Protein AF-A0A1Z8T190-F1 (afdb_monomer_lite)

Radius of gyration: 12.83 Å; chains: 1; bounding box: 28×22×32 Å

Structure (mmCIF, N/CA/C/O backbone):
data_AF-A0A1Z8T190-F1
#
_entry.id   AF-A0A1Z8T190-F1
#
loop_
_atom_site.group_PDB
_atom_site.id
_atom_site.type_symbol
_atom_site.label_atom_id
_atom_site.label_alt_id
_atom_site.label_comp_id
_atom_site.label_asym_id
_atom_site.label_entity_id
_atom_site.label_seq_id
_atom_site.pdbx_PDB_ins_code
_atom_site.Cartn_x
_atom_site.Cartn_y
_atom_site.Cartn_z
_atom_site.occupancy
_atom_site.B_iso_or_equiv
_atom_site.auth_seq_id
_atom_site.auth_comp_id
_atom_site.auth_asym_id
_atom_site.auth_atom_id
_atom_site.pdbx_PDB_model_num
ATOM 1 N N . MET A 1 1 ? 9.534 10.203 -5.421 1.00 53.69 1 MET A N 1
ATOM 2 C CA . MET A 1 1 ? 10.458 9.763 -4.363 1.00 53.69 1 MET A CA 1
ATOM 3 C C . MET A 1 1 ? 10.624 8.234 -4.509 1.00 53.69 1 MET A C 1
ATOM 5 O O . MET A 1 1 ? 10.247 7.732 -5.571 1.00 53.69 1 MET A O 1
ATOM 9 N N . ASN A 1 2 ? 11.392 7.540 -3.658 1.00 69.50 2 ASN A N 1
ATOM 10 C CA . ASN A 1 2 ? 11.840 6.146 -3.884 1.00 69.50 2 ASN A CA 1
ATOM 11 C C . ASN A 1 2 ? 10.807 5.132 -3.347 1.00 69.50 2 ASN A C 1
ATOM 13 O O . ASN A 1 2 ? 10.024 5.482 -2.469 1.00 69.50 2 ASN A O 1
ATOM 17 N N . LEU A 1 3 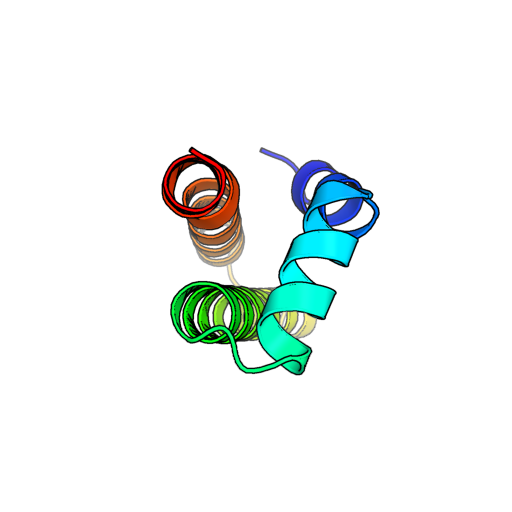? 10.819 3.888 -3.842 1.00 80.56 3 LEU A N 1
ATOM 18 C CA . LEU A 1 3 ? 9.991 2.779 -3.331 1.00 80.56 3 LEU A CA 1
ATOM 19 C C . LEU A 1 3 ? 10.089 2.625 -1.805 1.00 80.56 3 LEU A C 1
ATOM 21 O O . LEU A 1 3 ? 9.091 2.307 -1.169 1.00 80.56 3 LEU A O 1
ATOM 25 N N . GLU A 1 4 ? 11.258 2.945 -1.248 1.00 85.50 4 GLU A N 1
ATOM 26 C CA . GLU A 1 4 ? 11.552 2.959 0.189 1.00 85.50 4 GLU A CA 1
ATOM 27 C C . GLU A 1 4 ? 10.496 3.703 1.012 1.00 85.50 4 GLU A C 1
ATOM 29 O O . GLU A 1 4 ? 10.093 3.209 2.053 1.00 85.50 4 GLU A O 1
ATOM 34 N N . VAL A 1 5 ? 9.963 4.836 0.542 1.00 82.69 5 VAL A N 1
ATOM 35 C CA . VAL A 1 5 ? 8.984 5.597 1.342 1.00 82.69 5 VAL A CA 1
ATOM 36 C C . VAL A 1 5 ? 7.629 4.893 1.418 1.00 82.69 5 VAL A C 1
ATOM 38 O O . VAL A 1 5 ? 6.936 4.971 2.429 1.00 82.69 5 VAL A O 1
ATOM 41 N N . ILE A 1 6 ? 7.249 4.173 0.360 1.00 86.25 6 ILE A N 1
ATOM 42 C CA . ILE A 1 6 ? 6.027 3.361 0.364 1.00 86.25 6 ILE A CA 1
ATOM 43 C C . ILE A 1 6 ? 6.216 2.162 1.301 1.00 86.25 6 ILE A C 1
ATOM 45 O O . ILE A 1 6 ? 5.299 1.833 2.050 1.00 86.25 6 ILE A O 1
ATOM 49 N N . GLU A 1 7 ? 7.395 1.536 1.277 1.00 89.50 7 GLU A N 1
ATOM 50 C CA . GLU A 1 7 ? 7.749 0.419 2.162 1.00 89.50 7 GLU A CA 1
ATOM 51 C C . GLU A 1 7 ? 7.763 0.852 3.636 1.00 89.50 7 GLU A C 1
ATOM 53 O O . GLU A 1 7 ? 7.031 0.276 4.438 1.00 89.50 7 GLU A O 1
ATOM 58 N N . GLU A 1 8 ? 8.486 1.922 3.977 1.00 89.81 8 GLU A N 1
ATOM 59 C CA . GLU A 1 8 ? 8.538 2.491 5.332 1.00 89.81 8 GLU A CA 1
ATOM 60 C C . GLU A 1 8 ? 7.142 2.827 5.864 1.00 89.81 8 GLU A C 1
ATOM 62 O O . GLU A 1 8 ? 6.819 2.568 7.026 1.00 89.81 8 GLU A O 1
ATOM 67 N N . TRP A 1 9 ? 6.280 3.383 5.012 1.00 87.44 9 TRP A N 1
ATOM 68 C CA . TRP A 1 9 ? 4.918 3.698 5.415 1.00 87.44 9 TRP A CA 1
ATOM 69 C C . TRP A 1 9 ? 4.082 2.438 5.665 1.00 87.44 9 TRP A C 1
ATOM 71 O O . TRP A 1 9 ? 3.359 2.382 6.661 1.00 87.44 9 TRP A O 1
ATOM 81 N N . MET A 1 10 ? 4.205 1.409 4.821 1.00 89.75 10 MET A N 1
ATOM 82 C CA . MET A 1 10 ? 3.526 0.123 5.030 1.00 89.75 10 MET A CA 1
ATOM 83 C C . MET A 1 10 ? 4.004 -0.608 6.294 1.00 89.75 10 MET A C 1
ATOM 85 O O . MET A 1 10 ? 3.253 -1.399 6.861 1.00 89.75 10 MET A O 1
ATOM 89 N N . GLU A 1 11 ? 5.224 -0.342 6.750 1.00 92.94 11 GLU A N 1
ATOM 90 C CA . GLU A 1 11 ? 5.775 -0.887 7.996 1.00 92.94 11 GLU A CA 1
ATOM 91 C C . GLU A 1 11 ? 5.423 -0.044 9.237 1.00 92.94 11 GLU A C 1
ATOM 93 O O . GLU A 1 11 ? 5.699 -0.450 10.367 1.00 92.94 11 GLU A O 1
ATOM 98 N N . SER A 1 12 ? 4.787 1.118 9.057 1.00 91.75 12 SER A N 1
ATOM 99 C CA . SER A 1 12 ? 4.476 2.039 10.152 1.00 91.75 12 SER A CA 1
ATOM 100 C C . SER A 1 12 ? 3.293 1.590 11.022 1.00 91.75 12 SER A C 1
ATOM 102 O O . SER A 1 12 ? 2.318 0.994 10.555 1.00 91.75 12 SER A O 1
ATOM 104 N N . GLU A 1 13 ? 3.319 1.978 12.304 1.00 92.69 13 GLU A N 1
ATOM 105 C CA . GLU A 1 13 ? 2.183 1.787 13.222 1.00 92.69 13 GLU A CA 1
ATOM 106 C C . GLU A 1 13 ? 0.910 2.487 12.723 1.00 92.69 13 GLU A C 1
ATOM 108 O O . GLU A 1 13 ? -0.190 1.956 12.877 1.00 92.69 13 GLU A O 1
ATOM 113 N N . ILE A 1 14 ? 1.060 3.640 12.060 1.00 90.81 14 ILE A N 1
ATOM 114 C CA . ILE A 1 14 ? -0.053 4.402 11.479 1.00 90.81 14 ILE A CA 1
ATOM 115 C C . ILE A 1 14 ? -0.789 3.556 10.440 1.00 90.81 14 ILE A C 1
ATOM 117 O O . ILE A 1 14 ? -2.020 3.486 10.449 1.00 90.81 14 ILE A O 1
ATOM 121 N N . PHE A 1 15 ? -0.053 2.886 9.551 1.00 91.81 15 PHE A N 1
ATOM 122 C CA . PHE A 1 15 ? -0.673 2.029 8.549 1.00 91.81 15 PHE A CA 1
ATOM 123 C C . PHE A 1 15 ? -1.362 0.812 9.177 1.00 91.81 15 PHE A C 1
ATOM 125 O O . PHE A 1 15 ? -2.464 0.447 8.763 1.00 91.81 15 PHE A O 1
ATOM 132 N N . SER A 1 16 ? -0.772 0.230 10.222 1.00 94.44 16 SER A N 1
ATOM 133 C CA . SER A 1 16 ? -1.399 -0.854 10.991 1.00 94.44 16 SER A CA 1
ATOM 134 C C . SER A 1 16 ? -2.735 -0.425 11.620 1.00 94.44 16 SER A C 1
ATOM 136 O O . SER A 1 16 ? -3.743 -1.136 11.523 1.00 94.44 16 SER A O 1
ATOM 138 N N . GLU A 1 17 ? -2.796 0.778 12.198 1.00 94.44 17 GLU A N 1
ATOM 139 C CA . GLU A 1 17 ? -4.032 1.336 12.759 1.00 94.44 17 GLU A CA 1
ATOM 140 C C . GLU A 1 17 ? -5.093 1.573 11.674 1.00 94.44 17 GLU A C 1
ATOM 142 O O . GLU A 1 17 ? -6.268 1.239 11.854 1.00 94.44 17 GLU A O 1
ATOM 147 N N . VAL A 1 18 ? -4.683 2.109 10.525 1.00 93.94 18 VAL A N 1
ATOM 148 C CA . VAL A 1 18 ? -5.551 2.333 9.361 1.00 93.94 18 VAL A CA 1
ATOM 149 C C . VAL A 1 18 ? -6.160 1.020 8.871 1.00 93.94 18 VAL A C 1
ATOM 151 O O . VAL A 1 18 ? -7.371 0.958 8.646 1.00 93.94 18 VAL A O 1
ATOM 154 N N . CYS A 1 19 ? -5.358 -0.041 8.772 1.00 94.94 19 CYS A N 1
ATOM 155 C CA . CYS A 1 19 ? -5.833 -1.381 8.433 1.00 94.94 19 CYS A CA 1
ATOM 156 C C . CYS A 1 19 ? -6.813 -1.918 9.486 1.00 94.94 19 CYS A C 1
ATOM 158 O O . CYS A 1 19 ? -7.898 -2.372 9.134 1.00 94.94 19 CYS A O 1
ATOM 160 N N . THR A 1 20 ? -6.511 -1.762 10.776 1.00 96.88 20 THR A N 1
ATOM 161 C CA . THR A 1 20 ? -7.404 -2.188 11.871 1.00 96.88 20 THR A CA 1
ATOM 162 C C . THR A 1 20 ? -8.763 -1.470 11.816 1.00 96.88 20 THR A C 1
ATOM 164 O O . THR A 1 20 ? -9.830 -2.076 11.977 1.00 96.88 20 THR A O 1
ATOM 167 N N . LYS A 1 21 ? -8.764 -0.159 11.544 1.00 95.88 21 LYS A N 1
ATOM 168 C CA . LYS A 1 21 ? -9.992 0.634 11.354 1.00 95.88 21 LYS A CA 1
ATOM 169 C C . LYS A 1 21 ? -10.763 0.208 10.101 1.00 95.88 21 LYS A C 1
ATOM 171 O O . LYS A 1 21 ? -11.991 0.154 10.124 1.00 95.88 21 LYS A O 1
ATOM 176 N N . ALA A 1 22 ? -10.067 -0.129 9.019 1.00 96.38 22 ALA A N 1
ATOM 177 C CA . ALA A 1 22 ? -10.696 -0.670 7.819 1.00 96.38 22 ALA A CA 1
ATOM 178 C C . ALA A 1 22 ? -11.377 -2.025 8.089 1.00 96.38 22 ALA A C 1
ATOM 180 O O . ALA A 1 22 ? -12.544 -2.204 7.737 1.00 96.38 22 ALA A O 1
ATOM 181 N N . GLU A 1 23 ? -10.683 -2.950 8.753 1.00 96.75 23 GLU A N 1
ATOM 182 C CA . GLU A 1 23 ? -11.164 -4.304 9.068 1.00 96.75 23 GLU A CA 1
ATOM 183 C C . GLU A 1 23 ? -12.342 -4.306 10.048 1.00 96.75 23 GLU A C 1
ATOM 185 O O . GLU A 1 23 ? -13.259 -5.116 9.921 1.00 96.75 23 GLU A O 1
ATOM 190 N N . SER A 1 24 ? -12.367 -3.354 10.983 1.00 96.94 24 SER A N 1
ATOM 191 C CA . SER A 1 24 ? -13.507 -3.136 11.886 1.00 96.94 24 SER A CA 1
ATOM 192 C C . SER A 1 24 ? -14.729 -2.495 11.208 1.00 96.94 24 SER A C 1
ATOM 194 O O . SER A 1 24 ? -15.765 -2.318 11.850 1.00 96.94 24 SER A O 1
ATOM 196 N N . GLY A 1 25 ? -14.646 -2.178 9.912 1.00 94.25 25 GLY A N 1
ATOM 197 C CA . GLY A 1 25 ? -15.768 -1.684 9.115 1.00 94.25 25 GLY A CA 1
ATOM 198 C C . GLY A 1 25 ? -15.899 -0.162 9.064 1.00 94.25 25 GLY A C 1
ATOM 199 O O . GLY A 1 25 ? -16.934 0.340 8.616 1.00 94.25 25 GLY A O 1
ATOM 200 N N . VAL A 1 26 ? -14.881 0.603 9.479 1.00 95.81 26 VAL A N 1
ATOM 201 C CA . VAL A 1 26 ? -14.914 2.066 9.358 1.00 95.81 26 VAL A CA 1
ATOM 202 C C . VAL A 1 26 ? -14.735 2.455 7.886 1.00 95.81 26 VAL A C 1
ATOM 204 O O . VAL A 1 26 ? -13.634 2.412 7.332 1.00 95.81 26 VAL A O 1
ATOM 207 N N . TYR A 1 27 ? -15.843 2.845 7.247 1.00 94.19 27 TYR A N 1
ATOM 208 C CA . TYR A 1 27 ? -15.963 3.008 5.791 1.00 94.19 27 TYR A CA 1
ATOM 209 C C . TYR A 1 27 ? -14.834 3.819 5.142 1.00 94.19 27 TYR A C 1
ATOM 211 O O . TYR A 1 27 ? -14.287 3.411 4.121 1.00 94.19 27 TYR A O 1
ATOM 219 N N . GLN A 1 28 ? -14.475 4.960 5.723 1.00 94.31 28 GLN A N 1
ATOM 220 C CA . GLN A 1 28 ? -13.447 5.852 5.182 1.00 94.31 28 GLN A CA 1
ATOM 221 C C . GLN A 1 28 ? -12.053 5.205 5.136 1.00 94.31 28 GLN A C 1
ATOM 223 O O . GLN A 1 28 ? -11.369 5.306 4.119 1.00 94.31 28 GLN A O 1
ATOM 228 N N . PHE A 1 29 ? -11.683 4.447 6.173 1.00 94.88 29 PHE A N 1
ATOM 229 C CA . PHE A 1 29 ? -10.426 3.697 6.211 1.00 94.88 29 PHE A CA 1
ATOM 230 C C . PHE A 1 29 ? -10.472 2.509 5.247 1.00 94.88 29 PHE A C 1
ATOM 232 O O . PHE A 1 29 ? -9.529 2.302 4.490 1.00 94.88 29 PHE A O 1
ATOM 239 N N . ALA A 1 30 ? -11.596 1.788 5.179 1.00 95.25 30 ALA A N 1
ATOM 240 C CA . ALA A 1 30 ? -11.773 0.700 4.215 1.00 95.25 30 ALA A CA 1
ATOM 241 C C . ALA A 1 30 ? -11.676 1.186 2.759 1.00 95.25 30 ALA A C 1
ATOM 243 O O . ALA A 1 30 ? -11.024 0.558 1.923 1.00 95.25 30 ALA A O 1
ATOM 244 N N . ARG A 1 31 ? -12.286 2.335 2.445 1.00 94.88 31 ARG A N 1
ATOM 245 C CA . ARG A 1 31 ? -12.192 2.972 1.127 1.00 94.88 31 ARG A CA 1
ATOM 246 C C . ARG A 1 31 ? -10.748 3.335 0.789 1.00 94.88 31 ARG A C 1
ATOM 248 O O . ARG A 1 31 ? -10.311 3.056 -0.327 1.00 94.88 31 ARG A O 1
ATOM 255 N N . PHE A 1 32 ? -10.033 3.937 1.735 1.00 94.12 32 PHE A N 1
ATOM 256 C CA . PHE A 1 32 ? -8.633 4.301 1.561 1.00 94.12 32 PHE A CA 1
ATOM 257 C C . PHE A 1 32 ? -7.750 3.066 1.324 1.00 94.12 32 PHE A C 1
ATOM 259 O O . PHE A 1 32 ? -7.062 3.009 0.306 1.00 94.12 32 PHE A O 1
ATOM 266 N N . VAL A 1 33 ? -7.837 2.040 2.181 1.00 94.62 33 VAL A N 1
ATOM 267 C CA . VAL A 1 33 ? -7.053 0.798 2.047 1.00 94.62 33 VAL A CA 1
ATOM 268 C C . VAL A 1 33 ? -7.302 0.140 0.690 1.00 94.62 33 VAL A C 1
ATOM 270 O O . VAL A 1 33 ? -6.354 -0.201 -0.013 1.00 94.62 33 VAL A O 1
ATOM 273 N N . ASN A 1 34 ? -8.560 0.036 0.253 1.00 95.06 34 ASN A N 1
ATOM 274 C CA . ASN A 1 34 ? -8.886 -0.537 -1.057 1.00 95.06 34 ASN A CA 1
ATOM 275 C C . ASN A 1 34 ? -8.258 0.246 -2.219 1.00 95.06 34 ASN A C 1
ATOM 277 O O . ASN A 1 34 ? -7.753 -0.351 -3.176 1.00 95.06 34 ASN A O 1
ATOM 281 N N . LYS A 1 35 ? -8.273 1.581 -2.146 1.00 95.00 35 LYS A N 1
ATOM 282 C CA . LYS A 1 35 ? -7.666 2.446 -3.162 1.00 95.00 35 LYS A CA 1
ATOM 283 C C . LYS A 1 35 ? -6.144 2.299 -3.173 1.00 95.00 35 LYS A C 1
ATOM 285 O O . LYS A 1 35 ? -5.575 2.060 -4.235 1.00 95.00 35 LYS A O 1
ATOM 290 N N . PHE A 1 36 ? -5.510 2.361 -2.003 1.00 94.19 36 PHE A N 1
ATOM 291 C CA . PHE A 1 36 ? -4.070 2.172 -1.845 1.00 94.19 36 PHE A CA 1
ATOM 292 C C . PHE A 1 36 ? -3.617 0.817 -2.408 1.00 94.19 36 PHE A C 1
ATOM 294 O O . PHE A 1 36 ? -2.731 0.762 -3.259 1.00 94.19 36 PHE A O 1
ATOM 301 N N . MET A 1 37 ? -4.292 -0.273 -2.027 1.00 94.81 37 MET A N 1
ATOM 302 C CA . MET A 1 37 ? -3.966 -1.619 -2.508 1.00 94.81 37 MET A CA 1
ATOM 303 C C . MET A 1 37 ? -4.148 -1.767 -4.022 1.00 94.81 37 MET A C 1
ATOM 305 O O . MET A 1 37 ? -3.347 -2.441 -4.670 1.00 94.81 37 MET A O 1
ATOM 309 N N . SER A 1 38 ? -5.158 -1.115 -4.604 1.00 96.56 38 SER A N 1
ATOM 310 C CA . SER A 1 38 ? -5.368 -1.117 -6.057 1.00 96.56 38 SER A CA 1
ATOM 311 C C . SER A 1 38 ? -4.208 -0.438 -6.793 1.00 96.56 38 SER A C 1
ATOM 313 O O . SER A 1 38 ? -3.664 -0.992 -7.749 1.00 96.56 38 SER A O 1
ATOM 315 N N . GLU A 1 39 ? -3.772 0.733 -6.325 1.00 95.44 39 GLU A N 1
ATOM 316 C CA . GLU A 1 39 ? -2.631 1.443 -6.914 1.00 95.44 39 GLU A CA 1
ATOM 317 C C . GLU A 1 39 ? -1.304 0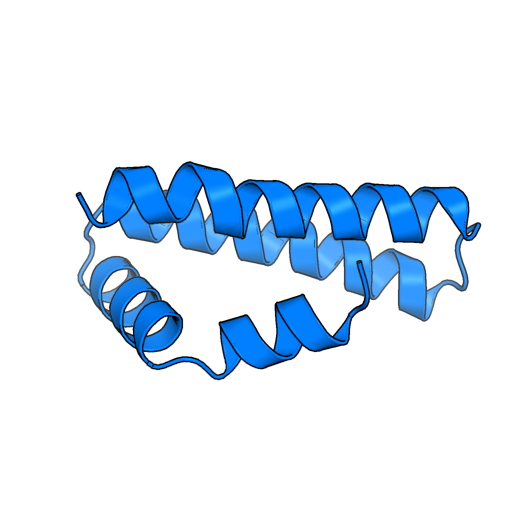.683 -6.688 1.00 95.44 39 GLU A C 1
ATOM 319 O O . GLU A 1 39 ? -0.448 0.652 -7.579 1.00 95.44 39 GLU A O 1
ATOM 324 N N . LEU A 1 40 ? -1.140 0.000 -5.550 1.00 95.06 40 LEU A N 1
ATOM 325 C CA . LEU A 1 40 ? 0.030 -0.840 -5.274 1.00 95.06 40 LEU A CA 1
ATOM 326 C C . LEU A 1 40 ? 0.097 -2.042 -6.226 1.00 95.06 40 LEU A C 1
ATOM 328 O O . LEU A 1 40 ? 1.159 -2.355 -6.768 1.00 95.06 40 LEU A O 1
ATOM 332 N N . GLN A 1 41 ? -1.036 -2.690 -6.504 1.00 96.44 41 GLN A N 1
ATOM 333 C CA . GLN A 1 41 ? -1.102 -3.785 -7.477 1.00 96.44 41 GLN A CA 1
ATOM 334 C C . GLN A 1 41 ? -0.706 -3.330 -8.889 1.00 96.44 41 GLN A C 1
ATOM 336 O O . GLN A 1 41 ? 0.004 -4.057 -9.590 1.00 96.44 41 GLN A O 1
ATOM 341 N N . ILE A 1 42 ? -1.101 -2.120 -9.297 1.00 96.25 42 ILE A N 1
ATOM 342 C CA . ILE A 1 42 ? -0.694 -1.533 -10.584 1.00 96.25 42 ILE A CA 1
ATOM 343 C C . ILE A 1 42 ? 0.823 -1.295 -10.615 1.00 96.25 42 ILE A C 1
ATOM 345 O O . ILE A 1 42 ? 1.475 -1.587 -11.623 1.00 96.25 42 ILE A O 1
ATOM 349 N N . LEU A 1 43 ? 1.415 -0.822 -9.514 1.00 95.06 43 LEU A N 1
ATOM 350 C CA . LEU A 1 43 ? 2.867 -0.659 -9.413 1.00 95.06 43 LEU A CA 1
ATOM 351 C C . LEU A 1 43 ? 3.589 -2.003 -9.549 1.00 95.06 43 LEU A C 1
ATOM 353 O O . LEU A 1 43 ? 4.499 -2.131 -10.370 1.00 95.06 43 LEU A O 1
ATOM 357 N N . ILE A 1 44 ? 3.136 -3.025 -8.817 1.00 94.44 44 ILE A N 1
ATOM 358 C CA . ILE A 1 44 ? 3.670 -4.391 -8.906 1.00 94.44 44 ILE A CA 1
ATOM 359 C C . ILE A 1 44 ? 3.574 -4.912 -10.344 1.00 94.44 44 ILE A C 1
ATOM 361 O O . ILE A 1 44 ? 4.528 -5.508 -10.848 1.00 94.44 44 ILE A O 1
ATOM 365 N N . PHE A 1 45 ? 2.456 -4.669 -11.032 1.00 95.81 45 PHE A N 1
ATOM 366 C CA . PHE A 1 45 ? 2.299 -5.022 -12.441 1.00 95.81 45 PHE A CA 1
ATOM 367 C C . PHE A 1 45 ? 3.355 -4.338 -13.320 1.00 95.81 45 PHE A C 1
ATOM 369 O O . PHE A 1 45 ? 4.001 -5.008 -14.131 1.00 95.81 45 PHE A O 1
ATOM 376 N N . HIS A 1 46 ? 3.570 -3.031 -13.157 1.00 95.06 46 HIS A N 1
ATOM 377 C CA . HIS A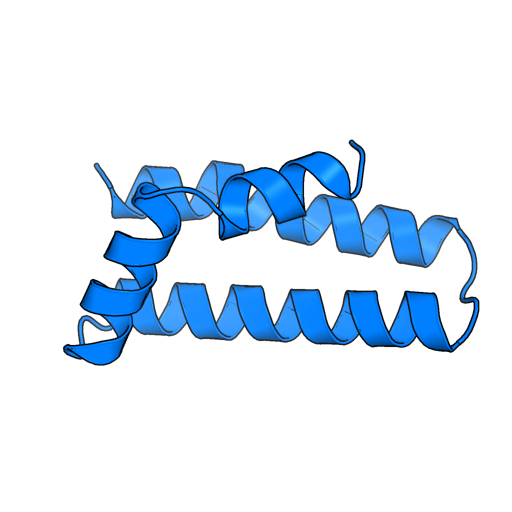 1 46 ? 4.569 -2.299 -13.934 1.00 95.06 46 HIS A CA 1
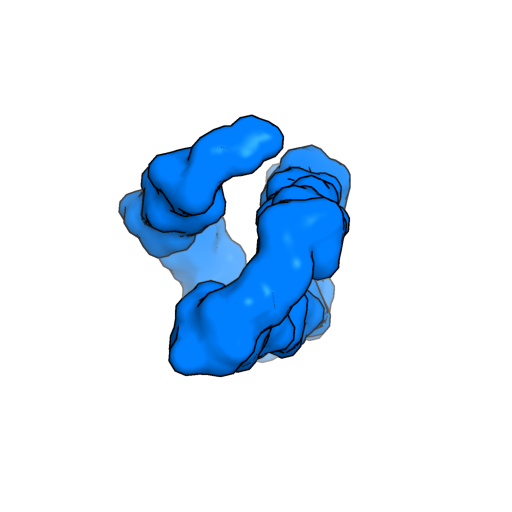ATOM 378 C C . HIS A 1 46 ? 5.995 -2.791 -13.683 1.00 95.06 46 HIS A C 1
ATOM 380 O O . HIS A 1 46 ? 6.746 -2.954 -14.649 1.00 95.06 46 HIS A O 1
ATOM 386 N N . LEU A 1 47 ? 6.346 -3.070 -12.424 1.00 92.50 47 LEU A N 1
ATOM 387 C CA . LEU A 1 47 ? 7.656 -3.598 -12.037 1.00 92.50 47 LEU A CA 1
ATOM 388 C C . LEU A 1 47 ? 7.887 -4.998 -12.620 1.00 92.50 47 LEU A C 1
ATOM 390 O O . LEU A 1 47 ? 8.905 -5.231 -13.271 1.00 92.50 47 LEU A O 1
ATOM 394 N N . LYS A 1 48 ? 6.913 -5.908 -12.477 1.00 95.81 48 LYS A N 1
ATOM 395 C CA . LYS A 1 48 ? 7.000 -7.280 -13.012 1.00 95.81 48 LYS A CA 1
ATOM 396 C C . LYS A 1 48 ? 7.139 -7.320 -14.532 1.00 95.81 48 LYS A C 1
ATOM 398 O O . LYS A 1 48 ? 7.826 -8.190 -15.055 1.00 95.81 48 LYS A O 1
ATOM 403 N N . ASN A 1 49 ? 6.505 -6.383 -15.236 1.00 94.94 49 ASN A N 1
ATOM 404 C CA . ASN A 1 49 ? 6.515 -6.328 -16.699 1.00 94.94 49 ASN A CA 1
ATOM 405 C C . ASN A 1 49 ? 7.573 -5.375 -17.271 1.00 94.94 49 ASN A C 1
ATOM 407 O O . ASN A 1 49 ? 7.513 -5.068 -18.459 1.00 94.94 49 ASN A O 1
ATOM 411 N N . GLN A 1 50 ? 8.499 -4.866 -16.448 1.00 92.69 50 GLN A N 1
ATOM 412 C CA . GLN A 1 50 ? 9.548 -3.929 -16.877 1.00 92.69 50 GLN A CA 1
ATOM 413 C C . GLN A 1 50 ? 8.986 -2.761 -17.708 1.00 92.69 50 GLN A C 1
ATOM 415 O O . GLN A 1 50 ? 9.536 -2.360 -18.735 1.00 92.69 50 GLN A O 1
ATOM 420 N N . SER A 1 51 ? 7.835 -2.235 -17.280 1.00 93.69 51 SER A N 1
ATOM 421 C CA . SER A 1 51 ? 7.188 -1.111 -17.955 1.00 93.69 51 SER A CA 1
ATOM 422 C C . SER A 1 51 ? 8.121 0.099 -18.021 1.00 93.69 51 SER A C 1
ATOM 424 O O . SER A 1 51 ? 9.020 0.263 -17.198 1.00 93.69 51 SER A O 1
ATOM 426 N N . HIS A 1 52 ? 7.871 0.998 -18.977 1.00 93.44 52 HIS A N 1
ATOM 427 C CA . HIS A 1 52 ? 8.639 2.236 -19.102 1.00 93.44 52 HIS A CA 1
ATOM 428 C C . HIS A 1 52 ? 8.755 2.979 -17.766 1.00 93.44 52 HIS A C 1
ATOM 430 O O . HIS A 1 52 ? 7.752 3.184 -17.078 1.00 93.44 52 HIS A O 1
ATOM 436 N N . ARG A 1 53 ? 9.963 3.465 -17.457 1.00 91.00 53 ARG A N 1
ATOM 437 C CA . ARG A 1 53 ? 10.283 4.177 -16.209 1.00 91.00 53 ARG A CA 1
ATOM 438 C C . ARG A 1 53 ? 9.283 5.286 -15.869 1.00 91.00 53 ARG A C 1
ATOM 440 O O . ARG A 1 53 ? 8.911 5.422 -14.713 1.00 91.00 53 ARG A O 1
ATOM 447 N N . GLY A 1 54 ? 8.800 6.031 -16.866 1.00 93.06 54 GLY A N 1
ATOM 448 C CA . GLY A 1 54 ? 7.794 7.079 -16.655 1.00 93.06 54 GLY A CA 1
ATOM 449 C C . GLY A 1 54 ? 6.462 6.564 -16.091 1.00 93.06 54 GLY A C 1
ATOM 450 O O . GLY A 1 54 ? 5.855 7.241 -15.270 1.00 93.06 54 GLY A O 1
ATOM 451 N N . ARG A 1 55 ? 6.028 5.350 -16.465 1.00 93.44 55 ARG A N 1
ATOM 452 C CA . ARG A 1 55 ? 4.812 4.722 -15.914 1.00 93.44 55 ARG A CA 1
ATOM 453 C C . ARG A 1 55 ? 5.013 4.280 -14.470 1.00 93.44 55 ARG A C 1
ATOM 455 O O . ARG A 1 55 ? 4.136 4.506 -13.648 1.00 93.44 55 ARG A O 1
ATOM 462 N N . ILE A 1 56 ? 6.178 3.705 -14.170 1.00 93.12 56 ILE A N 1
ATOM 463 C CA . ILE A 1 56 ? 6.556 3.336 -12.800 1.00 93.12 56 ILE A CA 1
ATOM 464 C C . ILE A 1 56 ? 6.575 4.592 -11.923 1.00 93.12 56 ILE A C 1
ATOM 466 O O . ILE A 1 56 ? 5.929 4.616 -10.884 1.00 93.12 56 ILE A O 1
ATOM 470 N N . GLN A 1 57 ? 7.235 5.661 -12.379 1.00 93.31 57 GLN A N 1
ATOM 471 C CA . GLN A 1 57 ? 7.327 6.911 -11.626 1.00 93.31 57 GLN A CA 1
ATOM 472 C C . GLN A 1 57 ? 5.956 7.549 -11.391 1.00 93.31 57 GLN A C 1
ATOM 474 O O . GLN A 1 57 ? 5.670 7.965 -10.275 1.00 93.31 57 GLN A O 1
ATOM 479 N N . LEU A 1 58 ? 5.100 7.588 -12.418 1.00 93.69 58 LEU A N 1
ATOM 480 C CA . LEU A 1 58 ? 3.733 8.090 -12.285 1.00 93.69 58 LEU A CA 1
ATOM 481 C C . LEU A 1 58 ? 2.952 7.300 -11.231 1.00 93.69 58 LEU A C 1
ATOM 483 O O . LEU A 1 58 ? 2.219 7.886 -10.441 1.00 93.69 58 LEU A O 1
ATOM 487 N N . GLN A 1 59 ? 3.107 5.977 -11.225 1.00 95.19 59 GLN A N 1
ATOM 488 C CA . GLN A 1 59 ? 2.399 5.117 -10.291 1.00 95.19 59 GLN A CA 1
ATOM 489 C C . GLN A 1 59 ? 2.904 5.278 -8.851 1.00 95.19 59 GLN A C 1
ATOM 491 O O . GLN A 1 59 ? 2.092 5.346 -7.932 1.00 95.19 59 GLN A O 1
ATOM 496 N N . ILE A 1 60 ? 4.220 5.418 -8.660 1.00 93.25 60 ILE A N 1
ATOM 497 C CA . ILE A 1 60 ? 4.815 5.764 -7.361 1.00 93.25 60 ILE A CA 1
ATOM 498 C C . ILE A 1 60 ? 4.240 7.096 -6.865 1.00 93.25 60 ILE A C 1
ATOM 500 O O . ILE A 1 60 ? 3.732 7.158 -5.754 1.00 93.25 60 ILE A O 1
ATOM 504 N N . SER A 1 61 ? 4.206 8.132 -7.708 1.00 92.50 61 SER A N 1
ATOM 505 C CA . SER A 1 61 ? 3.692 9.448 -7.306 1.00 92.50 61 SER A CA 1
ATOM 506 C C . SER A 1 61 ? 2.209 9.459 -6.936 1.00 92.50 61 SER A C 1
ATOM 508 O O . SER A 1 61 ? 1.795 10.261 -6.105 1.00 92.50 61 SER A O 1
ATOM 510 N N . LYS A 1 62 ? 1.391 8.564 -7.502 1.00 93.12 62 LYS A N 1
ATOM 511 C CA . LYS A 1 62 ? 0.006 8.396 -7.040 1.00 93.12 62 LYS A CA 1
ATOM 512 C C . LYS A 1 62 ? -0.064 7.796 -5.641 1.00 93.12 62 LYS A C 1
ATOM 514 O O . LYS A 1 62 ? -0.860 8.264 -4.838 1.00 93.12 62 LYS A O 1
ATOM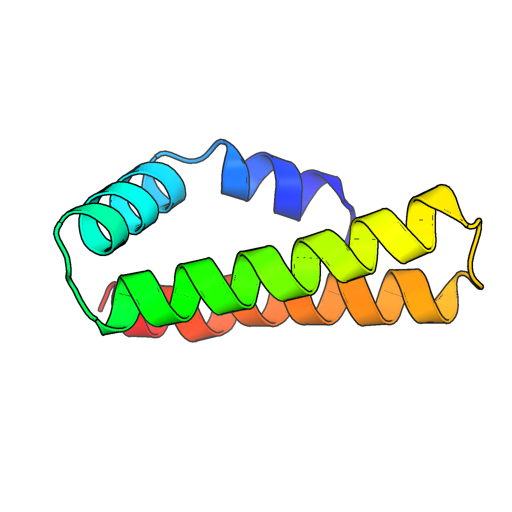 519 N N . LEU A 1 63 ? 0.736 6.766 -5.363 1.00 93.75 63 LEU A N 1
ATOM 520 C CA . LEU A 1 63 ? 0.791 6.148 -4.036 1.00 93.75 63 LEU A CA 1
ATOM 521 C C . LEU A 1 63 ? 1.281 7.150 -2.988 1.00 93.75 63 LEU A C 1
ATOM 523 O O . LEU A 1 63 ? 0.665 7.256 -1.935 1.00 93.75 63 LEU A O 1
ATOM 527 N N . GLU A 1 64 ? 2.305 7.940 -3.320 1.00 90.19 64 GLU A N 1
ATOM 528 C CA . GLU A 1 64 ? 2.790 9.046 -2.482 1.00 90.19 64 GLU A CA 1
ATOM 529 C C . GLU A 1 64 ? 1.660 10.037 -2.176 1.00 90.19 64 GLU A C 1
ATOM 531 O O . GLU A 1 64 ? 1.380 10.316 -1.015 1.00 90.19 64 GLU A O 1
ATOM 536 N N . PHE A 1 65 ? 0.936 10.490 -3.203 1.00 89.88 65 PHE A N 1
ATOM 537 C CA . PHE A 1 65 ? -0.188 11.406 -3.018 1.00 89.88 65 PHE A CA 1
ATOM 538 C C . PHE A 1 65 ? -1.277 10.829 -2.105 1.00 89.88 65 PHE A C 1
ATOM 540 O O . P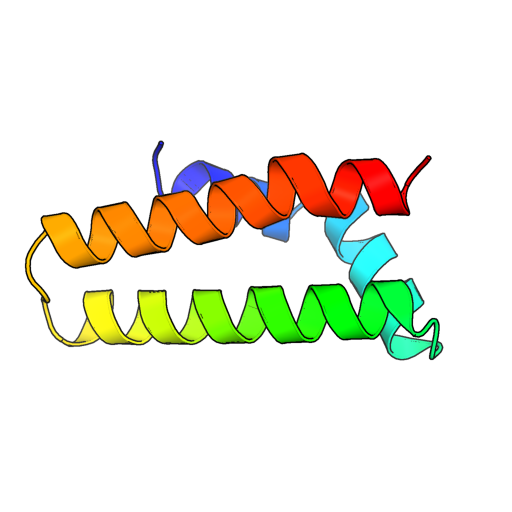HE A 1 65 ? -1.805 11.553 -1.265 1.00 89.88 65 PHE A O 1
ATOM 547 N N . LEU A 1 66 ? -1.618 9.542 -2.238 1.00 90.19 66 LEU A N 1
ATOM 548 C CA . LEU A 1 66 ? -2.606 8.900 -1.363 1.00 90.19 66 LEU A CA 1
ATOM 549 C C . LEU A 1 66 ? -2.159 8.905 0.097 1.00 90.19 66 LEU A C 1
ATOM 551 O O . LEU A 1 66 ? -2.956 9.225 0.977 1.00 90.19 66 LEU A O 1
ATOM 555 N N . VAL A 1 67 ? -0.895 8.565 0.338 1.00 86.50 67 VAL A N 1
ATOM 556 C CA . VAL A 1 67 ? -0.318 8.544 1.681 1.00 86.50 67 VAL A CA 1
ATOM 557 C C . VAL A 1 67 ? -0.278 9.948 2.273 1.00 86.50 67 VAL A C 1
ATOM 559 O O . VAL A 1 67 ? -0.698 10.131 3.405 1.00 86.50 67 VAL A O 1
ATOM 562 N N . GLU A 1 68 ? 0.176 10.948 1.524 1.00 84.19 68 GLU A N 1
ATOM 563 C CA . GLU A 1 68 ? 0.347 12.305 2.049 1.00 84.19 68 GLU A CA 1
ATOM 564 C C . GLU A 1 68 ? -0.979 13.050 2.232 1.00 84.19 68 GLU A C 1
ATOM 566 O O . GLU A 1 68 ? -1.156 13.745 3.226 1.00 84.19 68 GLU A O 1
ATOM 571 N N . SER A 1 69 ? -1.915 12.933 1.287 1.00 79.69 69 SER A N 1
ATOM 572 C CA . SER A 1 69 ? -3.132 13.757 1.295 1.00 79.69 69 SER A CA 1
ATOM 573 C C . SER A 1 69 ? -4.308 13.083 1.994 1.00 79.69 69 SER A C 1
ATOM 575 O O . SER A 1 69 ? -4.922 13.674 2.878 1.00 79.69 69 SER A O 1
ATOM 577 N N . GLU A 1 70 ? -4.616 11.835 1.643 1.00 78.25 70 GLU A N 1
ATOM 578 C CA . GLU A 1 70 ? -5.851 11.196 2.100 1.00 78.25 70 GLU A CA 1
ATOM 579 C C . GLU A 1 70 ? -5.716 10.663 3.531 1.00 78.25 70 GLU A C 1
ATOM 581 O O . GLU A 1 70 ? -6.677 10.743 4.290 1.00 78.25 70 GLU A O 1
ATOM 586 N N . ILE A 1 71 ? -4.541 10.178 3.956 1.00 71.12 71 ILE A N 1
ATOM 587 C CA . ILE A 1 71 ? -4.374 9.696 5.339 1.00 71.12 71 ILE A CA 1
ATOM 588 C C . ILE A 1 71 ? -4.458 10.834 6.357 1.00 71.12 71 ILE A C 1
ATOM 590 O O . ILE A 1 71 ? -5.060 10.665 7.414 1.00 71.12 71 ILE A O 1
ATOM 594 N N . LEU A 1 72 ? -3.867 11.992 6.045 1.00 69.69 72 LEU A N 1
ATOM 595 C CA . LEU A 1 72 ? -3.828 13.125 6.966 1.00 69.69 72 LEU A CA 1
ATOM 596 C C . LEU A 1 72 ? -5.233 13.682 7.187 1.00 69.69 72 LEU A C 1
ATOM 598 O O . LEU A 1 72 ? -5.560 14.077 8.300 1.00 69.69 72 LEU A O 1
ATOM 602 N N . GLU A 1 73 ? -6.084 13.663 6.163 1.00 77.69 73 GLU A N 1
ATOM 603 C CA . GLU A 1 73 ? -7.501 14.009 6.308 1.00 77.69 73 GLU A CA 1
ATOM 604 C C . GLU A 1 73 ? -8.278 12.986 7.147 1.00 77.69 73 GLU A C 1
ATOM 606 O O . GLU A 1 73 ? -9.226 13.355 7.828 1.00 77.69 73 GLU A O 1
ATOM 611 N N . LEU A 1 74 ? -7.895 11.706 7.115 1.00 76.88 74 LEU A N 1
ATOM 612 C CA . LEU A 1 74 ? -8.576 10.644 7.866 1.00 76.88 74 LEU A CA 1
ATOM 613 C C . LEU A 1 74 ? -8.176 10.571 9.343 1.00 76.88 74 LEU A C 1
ATOM 615 O O . LEU A 1 74 ? -8.919 9.995 10.143 1.00 76.88 74 LEU A O 1
ATOM 619 N N . LEU A 1 75 ? -6.991 11.077 9.683 1.00 76.38 75 LEU A N 1
ATOM 620 C CA . LEU A 1 75 ? -6.423 11.039 11.032 1.00 76.38 75 LEU A CA 1
ATOM 621 C C . LEU A 1 75 ? -6.636 12.342 11.825 1.00 76.38 75 LEU A C 1
ATOM 623 O O . LEU A 1 75 ? -6.347 12.348 13.022 1.00 76.38 75 LEU A O 1
ATOM 627 N N . ASN A 1 76 ? -7.146 13.404 11.189 1.00 70.38 76 ASN A N 1
ATOM 628 C CA . ASN A 1 76 ? -7.565 14.664 11.823 1.00 70.38 76 ASN A CA 1
ATOM 629 C C . ASN A 1 76 ? -9.086 14.718 12.029 1.00 70.38 76 ASN A C 1
ATOM 631 O O . ASN A 1 76 ? -9.513 15.407 12.983 1.00 70.38 76 ASN A O 1
#

Sequence (76 aa):
MNLEVIEEWMESEIFSEVCTKAESGVYQFARFVNKFMSELQILIFHLKNQSHRGRIQLQISKLEFLVESEILELLN

Secondary structure (DSSP, 8-state):
--HHHHHHHHTSHHHHHHHHHHHTT-HHHHHHHHHHHHHHHHHHHHHHTT--HHHHHHHHHHHHHIIIIIHHHHH-

pLDDT: mean 90.21, std 8.1, range [53.69, 96.94]

Foldseek 3Di:
DDVVVVVVVCVDPLVVVLVVCLVVPVPLSVVLVVVLVVLVVQLVVCVVVVHDPVSNVVSVVVNVCSVPPSSVVVVD